Protein AF-A0A0F7DC85-F1 (afdb_monomer_lite)

pLDDT: mean 75.23, std 13.11, range [48.56, 93.0]

Radius of gyration: 15.58 Å; chains: 1; bounding box: 36×29×47 Å

Sequence (85 aa):
MQDYRFRVLIKSGNGRDHAVAVDARKIALRNNISKVNGTYKLDLEQIKVEMGEDLAMEFWEILMYMLPLEKVKRAIEEFAERVSF

Secondary structure (DSSP, 8-state):
-----B---EE-SSS-EE-----BS----TT-EEEETTEEEEE-SS-EEEEEHHHHHHHHHHHHHHS-HHHHHHHHHHHHHHH--

Organism: NCBI:txid113653

Foldseek 3Di:
DDFPFDFDWADPVPPDTPRDGDGDRDFDQPPQWDDDPQWIWGCRVRDIDIDGNVVVVVVVVVVCVVDDVVVSVVVVVVVCVVPVD

Structure (mmCIF, N/CA/C/O backbone):
data_AF-A0A0F7DC85-F1
#
_entry.id   AF-A0A0F7DC85-F1
#
loop_
_atom_site.group_PDB
_atom_site.id
_atom_site.type_symbol
_atom_site.label_atom_id
_atom_site.label_alt_id
_atom_site.label_comp_id
_atom_site.label_asym_id
_atom_site.label_entity_id
_atom_site.label_seq_id
_atom_site.pdbx_PDB_ins_code
_atom_site.Cartn_x
_atom_site.Cartn_y
_atom_site.Cartn_z
_atom_site.occupancy
_atom_site.B_iso_or_equiv
_atom_site.auth_seq_id
_atom_site.auth_comp_id
_atom_site.auth_asym_id
_atom_site.auth_atom_id
_atom_site.pdbx_PDB_model_num
ATOM 1 N N . MET A 1 1 ? -22.115 -5.226 -4.518 1.00 51.69 1 MET A N 1
ATOM 2 C CA . MET A 1 1 ? -20.974 -6.108 -4.184 1.00 51.69 1 MET A CA 1
ATOM 3 C C . MET A 1 1 ? -19.710 -5.262 -4.289 1.00 51.69 1 MET A C 1
ATOM 5 O O . MET A 1 1 ? -19.610 -4.532 -5.265 1.00 51.69 1 MET A O 1
ATOM 9 N N . GLN A 1 2 ? -18.836 -5.240 -3.275 1.00 59.84 2 GLN A N 1
ATOM 10 C CA . GLN A 1 2 ? -17.584 -4.465 -3.342 1.00 59.84 2 GLN A CA 1
ATOM 11 C C . GLN A 1 2 ? -16.620 -5.129 -4.336 1.00 59.84 2 GLN A C 1
ATOM 13 O O . GLN A 1 2 ? -16.506 -6.354 -4.357 1.00 59.84 2 GLN A O 1
ATOM 18 N N . ASP A 1 3 ? -15.984 -4.322 -5.182 1.00 65.00 3 ASP A N 1
ATOM 19 C CA . ASP A 1 3 ? -15.030 -4.765 -6.198 1.00 65.00 3 ASP A CA 1
ATOM 20 C C . ASP A 1 3 ? -13.604 -4.636 -5.641 1.00 65.00 3 ASP A C 1
ATOM 22 O O . ASP A 1 3 ? -13.107 -3.527 -5.461 1.00 65.00 3 ASP A O 1
ATOM 26 N N . TYR A 1 4 ? -12.976 -5.770 -5.322 1.00 65.25 4 TYR A N 1
ATOM 27 C CA . TYR A 1 4 ? -11.643 -5.846 -4.706 1.00 65.25 4 TYR A CA 1
ATOM 28 C C . TYR A 1 4 ? -10.528 -6.163 -5.713 1.00 65.25 4 TYR A C 1
ATOM 30 O O . TYR A 1 4 ? -9.487 -6.693 -5.328 1.00 65.25 4 TYR A O 1
ATOM 38 N N . ARG A 1 5 ? -10.737 -5.902 -7.008 1.00 67.38 5 ARG A N 1
ATOM 39 C CA . ARG A 1 5 ? -9.732 -6.211 -8.032 1.00 67.38 5 ARG A CA 1
ATOM 40 C C . ARG A 1 5 ? -8.433 -5.440 -7.791 1.00 67.38 5 ARG A C 1
ATOM 42 O O . ARG A 1 5 ? -8.426 -4.215 -7.720 1.00 67.38 5 ARG A O 1
ATOM 49 N N . PHE A 1 6 ? -7.326 -6.171 -7.757 1.00 68.75 6 PHE A N 1
ATOM 50 C CA . PHE A 1 6 ? -5.975 -5.629 -7.676 1.00 68.75 6 PHE A CA 1
ATOM 51 C C . PHE A 1 6 ? -5.147 -6.172 -8.839 1.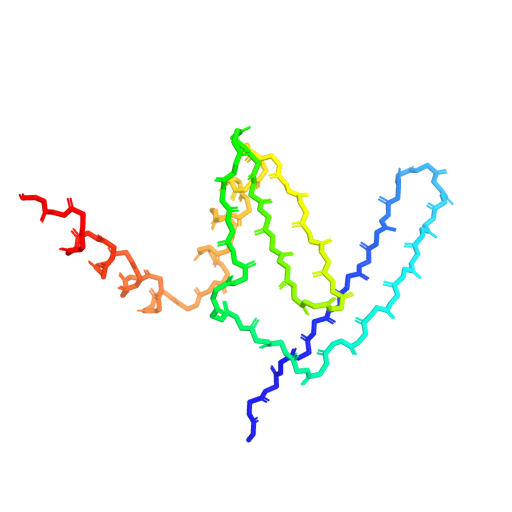00 68.75 6 PHE A C 1
ATOM 53 O O . PHE A 1 6 ? -5.205 -7.364 -9.128 1.00 68.75 6 PHE A O 1
ATOM 60 N N . ARG A 1 7 ? -4.404 -5.296 -9.523 1.00 68.69 7 ARG A N 1
ATOM 61 C CA . ARG A 1 7 ? -3.562 -5.640 -10.675 1.00 68.69 7 ARG A CA 1
ATOM 62 C C . ARG A 1 7 ? -2.214 -4.944 -10.535 1.00 68.69 7 ARG A C 1
ATOM 64 O O . ARG A 1 7 ? -2.176 -3.728 -10.381 1.00 68.69 7 ARG A O 1
ATOM 71 N N . VAL A 1 8 ? -1.129 -5.704 -10.660 1.00 69.62 8 VAL A N 1
ATOM 72 C CA . VAL A 1 8 ? 0.246 -5.184 -10.648 1.00 69.62 8 VAL A CA 1
ATOM 73 C C . VAL A 1 8 ? 0.855 -5.332 -12.034 1.00 69.62 8 VAL A C 1
ATOM 75 O O . VAL A 1 8 ? 0.668 -6.350 -12.696 1.00 69.62 8 VAL A O 1
ATOM 78 N N . LEU A 1 9 ? 1.586 -4.311 -12.470 1.00 67.19 9 LEU A N 1
ATOM 79 C CA . LEU A 1 9 ? 2.418 -4.351 -13.666 1.00 67.19 9 LEU A CA 1
ATOM 80 C C . LEU A 1 9 ? 3.837 -3.949 -13.264 1.00 67.19 9 LEU A C 1
ATOM 82 O O . LEU A 1 9 ? 4.046 -2.823 -12.822 1.00 67.19 9 LEU A O 1
ATOM 86 N N . ILE A 1 10 ? 4.799 -4.859 -13.415 1.00 66.88 10 ILE A N 1
ATOM 87 C CA . ILE A 1 10 ? 6.202 -4.604 -13.077 1.00 66.88 10 ILE A CA 1
ATOM 88 C C . ILE A 1 10 ? 6.962 -4.293 -14.366 1.00 66.88 10 ILE A C 1
ATOM 90 O O . ILE A 1 10 ? 7.114 -5.151 -15.238 1.00 66.88 10 ILE A O 1
ATOM 94 N N . LYS A 1 11 ? 7.448 -3.056 -14.477 1.00 67.00 11 LYS A N 1
ATOM 95 C CA . LYS A 1 11 ? 8.304 -2.609 -15.580 1.00 67.00 11 LYS A CA 1
ATOM 96 C C . LYS A 1 11 ? 9.720 -2.432 -15.060 1.00 67.00 11 LYS A C 1
ATOM 98 O O . LYS A 1 11 ? 9.939 -1.640 -14.152 1.00 67.00 11 LYS A O 1
ATOM 103 N N . SER A 1 12 ? 10.679 -3.166 -15.618 1.00 62.09 12 SER A N 1
ATOM 104 C CA . SER A 1 12 ? 12.061 -3.164 -15.112 1.00 62.09 12 SER A CA 1
ATOM 105 C C . SER A 1 12 ? 12.917 -2.006 -15.639 1.00 62.09 12 SER A C 1
ATOM 107 O O . SER A 1 12 ? 14.104 -1.957 -15.344 1.00 62.09 12 SER A O 1
ATOM 109 N N . GLY A 1 13 ? 12.362 -1.108 -16.466 1.00 57.62 13 GLY A N 1
ATOM 110 C CA . GLY A 1 13 ? 13.099 -0.006 -17.107 1.00 57.62 13 GLY A CA 1
ATOM 111 C C . GLY A 1 13 ? 14.085 -0.442 -18.202 1.00 57.62 13 GLY A C 1
ATOM 112 O O . GLY A 1 13 ? 14.436 0.353 -19.066 1.00 57.62 13 GLY A O 1
ATOM 113 N N . ASN A 1 14 ? 14.457 -1.723 -18.245 1.00 67.25 14 ASN A N 1
ATOM 114 C CA . ASN A 1 14 ? 15.505 -2.265 -19.116 1.00 67.25 14 ASN A CA 1
ATOM 115 C C . ASN A 1 14 ? 14.949 -2.856 -20.427 1.00 67.25 14 ASN A C 1
ATOM 117 O O . ASN A 1 14 ? 15.543 -3.762 -21.011 1.00 67.25 14 ASN A O 1
ATOM 121 N N . GLY A 1 15 ? 13.753 -2.429 -20.849 1.00 61.56 15 GLY A N 1
ATOM 122 C CA . GLY A 1 15 ? 13.047 -2.982 -22.015 1.00 61.56 15 GLY A CA 1
ATOM 123 C C . GLY A 1 15 ? 12.526 -4.417 -21.840 1.00 61.56 15 GLY A C 1
ATOM 124 O O . GLY A 1 15 ? 11.988 -4.991 -22.784 1.00 61.56 15 GLY A O 1
ATOM 125 N N . ARG A 1 16 ? 12.665 -5.010 -20.646 1.00 56.53 16 ARG A N 1
ATOM 126 C CA . ARG A 1 16 ? 12.091 -6.314 -20.282 1.00 56.53 16 ARG A CA 1
ATOM 127 C C . ARG A 1 16 ? 10.991 -6.112 -19.249 1.00 56.53 16 ARG A C 1
ATOM 129 O O . ARG A 1 16 ? 11.254 -6.046 -18.049 1.00 56.53 16 ARG A O 1
ATOM 136 N N . ASP A 1 17 ? 9.759 -5.988 -19.714 1.00 55.34 17 ASP A N 1
ATOM 137 C CA . ASP A 1 17 ? 8.604 -5.935 -18.825 1.00 55.34 17 ASP A CA 1
ATOM 138 C C . ASP A 1 17 ? 8.260 -7.358 -18.376 1.00 55.34 17 ASP A C 1
ATOM 140 O O . ASP A 1 17 ? 7.921 -8.221 -19.185 1.00 55.34 17 ASP A O 1
ATOM 144 N N . HIS A 1 18 ? 8.341 -7.611 -17.070 1.00 56.38 18 HIS A N 1
ATOM 145 C CA . HIS A 1 18 ? 7.806 -8.828 -16.472 1.00 56.38 18 HIS A CA 1
ATOM 146 C C . HIS A 1 18 ? 6.380 -8.523 -16.023 1.00 56.38 18 HIS A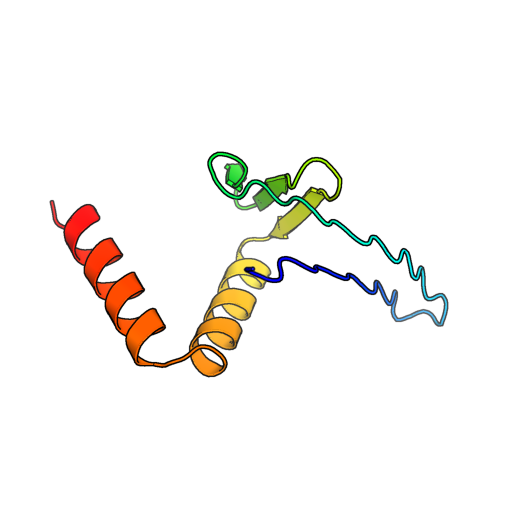 C 1
ATOM 148 O O . HIS A 1 18 ? 6.103 -8.230 -14.861 1.00 56.38 18 HIS A O 1
ATOM 154 N N . ALA A 1 19 ? 5.458 -8.545 -16.983 1.00 49.62 19 ALA A N 1
ATOM 155 C CA . ALA A 1 19 ? 4.045 -8.376 -16.698 1.00 49.62 19 ALA A CA 1
ATOM 156 C C . ALA A 1 19 ? 3.486 -9.666 -16.083 1.00 49.62 19 ALA A C 1
ATOM 158 O O . ALA A 1 19 ? 3.055 -10.573 -16.792 1.00 49.62 19 ALA A O 1
ATOM 159 N N . VAL A 1 20 ? 3.487 -9.750 -14.754 1.00 55.56 20 VAL A N 1
ATOM 160 C CA . VAL A 1 20 ? 2.740 -10.782 -14.031 1.00 55.56 20 VAL A CA 1
ATOM 161 C C . VAL A 1 20 ? 1.382 -10.198 -13.657 1.00 55.56 20 VAL A C 1
ATOM 163 O O . VAL A 1 20 ? 1.244 -9.483 -12.668 1.00 55.56 20 VAL A O 1
ATOM 166 N N . ALA A 1 21 ? 0.371 -10.474 -14.480 1.00 53.81 21 ALA A N 1
ATOM 167 C CA . ALA A 1 21 ? -1.001 -10.086 -14.187 1.00 53.81 21 ALA A CA 1
ATOM 168 C C . ALA A 1 21 ? -1.606 -11.069 -13.174 1.00 53.81 21 ALA A C 1
ATOM 170 O O . ALA A 1 21 ? -2.075 -12.143 -13.544 1.00 53.81 21 ALA A O 1
ATOM 171 N N . VAL A 1 22 ? -1.595 -10.695 -11.896 1.00 59.25 22 VAL A N 1
ATOM 172 C CA . VAL A 1 22 ? -2.321 -11.424 -10.847 1.00 59.25 22 VAL A CA 1
ATOM 173 C C . VAL A 1 22 ? -3.692 -10.770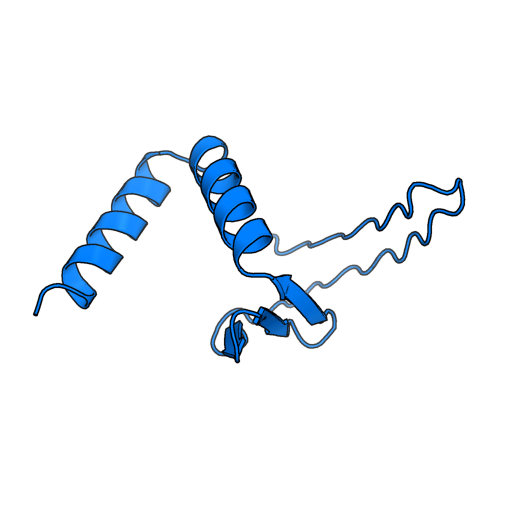 -10.667 1.00 59.25 22 VAL A C 1
ATOM 175 O O . VAL A 1 22 ? -3.757 -9.575 -10.394 1.00 59.25 22 VAL A O 1
ATOM 178 N N . ASP A 1 23 ? -4.775 -11.530 -10.856 1.00 59.66 23 ASP A N 1
ATOM 179 C CA . ASP A 1 23 ? -6.159 -11.116 -10.560 1.00 59.66 23 ASP A CA 1
ATOM 180 C C . ASP A 1 23 ? -6.580 -11.727 -9.218 1.00 59.66 23 ASP A C 1
ATOM 182 O O . ASP A 1 23 ? -7.097 -12.845 -9.155 1.00 59.66 23 ASP A O 1
ATOM 186 N N . ALA A 1 24 ? -6.311 -11.007 -8.128 1.00 62.81 24 ALA A N 1
ATOM 187 C CA . ALA A 1 24 ? -6.701 -11.435 -6.790 1.00 62.81 24 ALA A CA 1
ATOM 188 C C . ALA A 1 24 ? -8.144 -10.987 -6.498 1.00 62.81 24 ALA A C 1
ATOM 190 O O . ALA A 1 24 ? -8.429 -9.798 -6.375 1.00 62.81 24 ALA A O 1
ATOM 191 N N . ARG A 1 25 ? -9.072 -11.949 -6.383 1.00 58.78 25 ARG A N 1
ATOM 192 C CA .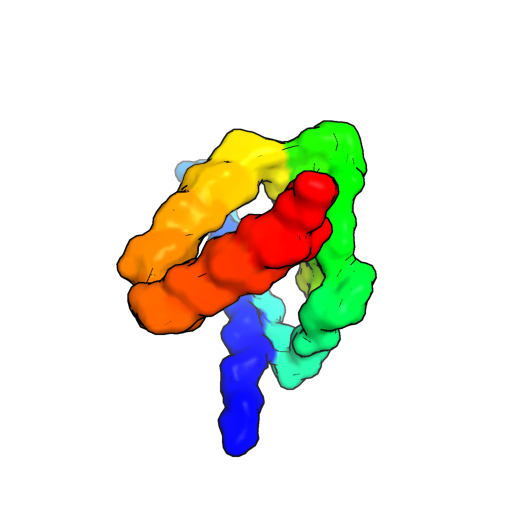 ARG A 1 25 ? -10.521 -11.687 -6.211 1.00 58.78 25 ARG A CA 1
ATOM 193 C C . ARG A 1 25 ? -11.015 -11.712 -4.762 1.00 58.78 25 ARG A C 1
ATOM 195 O O . ARG A 1 25 ? -12.166 -11.366 -4.504 1.00 58.78 25 ARG A O 1
ATOM 202 N N . LYS A 1 26 ? -10.177 -12.149 -3.819 1.00 62.50 26 LYS A N 1
ATOM 203 C CA . LYS A 1 26 ? -10.479 -12.216 -2.381 1.00 62.50 26 LYS A CA 1
ATOM 204 C C . LYS A 1 26 ? -9.249 -11.772 -1.600 1.00 62.50 26 LYS A C 1
ATOM 206 O O . LYS A 1 26 ? -8.411 -12.590 -1.255 1.00 62.50 26 LYS A O 1
ATOM 211 N N . ILE A 1 27 ? -9.129 -10.470 -1.376 1.00 62.31 27 ILE A N 1
ATOM 212 C CA . ILE A 1 27 ? -8.034 -9.901 -0.594 1.00 62.31 27 ILE A CA 1
ATOM 213 C C . ILE A 1 27 ? -8.534 -9.725 0.839 1.00 62.31 27 ILE A C 1
ATOM 215 O O . ILE A 1 27 ? -9.349 -8.842 1.112 1.00 62.31 27 ILE A O 1
ATOM 219 N N . ALA A 1 28 ? -8.071 -10.567 1.761 1.00 60.62 28 ALA A N 1
ATOM 220 C CA . ALA A 1 28 ? -8.225 -10.291 3.183 1.00 60.62 28 ALA A CA 1
ATOM 221 C C . ALA A 1 28 ? -7.214 -9.198 3.567 1.00 60.62 28 ALA A C 1
ATOM 223 O O . ALA A 1 28 ? -6.015 -9.360 3.372 1.00 60.62 28 ALA A O 1
ATOM 224 N N . LEU A 1 29 ? -7.690 -8.053 4.065 1.00 61.16 29 LEU A N 1
ATOM 225 C CA . LEU A 1 29 ? -6.814 -6.934 4.456 1.00 61.16 29 LEU A CA 1
ATOM 226 C C . LEU A 1 29 ? -6.428 -6.966 5.942 1.00 61.16 29 LEU A C 1
ATOM 228 O O . LEU A 1 29 ? -5.433 -6.366 6.340 1.00 61.16 29 LEU A O 1
ATOM 232 N N . ARG A 1 30 ? -7.215 -7.642 6.789 1.00 57.12 30 ARG A N 1
ATOM 233 C CA . ARG A 1 30 ? -6.971 -7.677 8.237 1.00 57.12 30 ARG A CA 1
ATOM 234 C C . ARG A 1 30 ? -5.839 -8.662 8.549 1.00 57.12 30 ARG A C 1
ATOM 236 O O . ARG A 1 30 ? -5.933 -9.816 8.156 1.00 57.12 30 ARG A O 1
ATOM 243 N N . ASN A 1 31 ? -4.830 -8.194 9.289 1.00 60.72 31 ASN A N 1
ATOM 244 C CA . ASN A 1 31 ? -3.649 -8.931 9.788 1.00 60.72 31 ASN A CA 1
ATOM 245 C C . ASN A 1 31 ? -2.522 -9.209 8.781 1.00 60.72 31 ASN A C 1
ATOM 247 O O . ASN A 1 31 ? -1.561 -9.895 9.113 1.00 60.72 31 ASN A O 1
ATOM 251 N N . ASN A 1 32 ? -2.600 -8.621 7.590 1.00 69.75 32 ASN A N 1
ATOM 252 C CA . ASN A 1 32 ? -1.696 -8.925 6.481 1.00 69.75 32 ASN A CA 1
ATOM 253 C C . ASN A 1 32 ? -0.639 -7.840 6.225 1.00 69.75 32 ASN A C 1
ATOM 255 O O . ASN A 1 32 ? 0.079 -7.891 5.230 1.00 69.75 32 ASN A O 1
ATOM 259 N N . ILE A 1 33 ? -0.548 -6.848 7.115 1.00 76.94 33 ILE A N 1
ATOM 260 C CA . ILE A 1 33 ? 0.402 -5.736 7.035 1.00 76.94 33 ILE A CA 1
ATOM 261 C C . ILE A 1 33 ? 1.345 -5.817 8.231 1.00 76.94 33 ILE A C 1
ATOM 263 O O . ILE A 1 33 ? 0.892 -5.898 9.371 1.00 76.94 33 ILE A O 1
ATOM 267 N N . SER A 1 34 ? 2.650 -5.765 7.981 1.00 81.38 34 SER A N 1
ATOM 268 C CA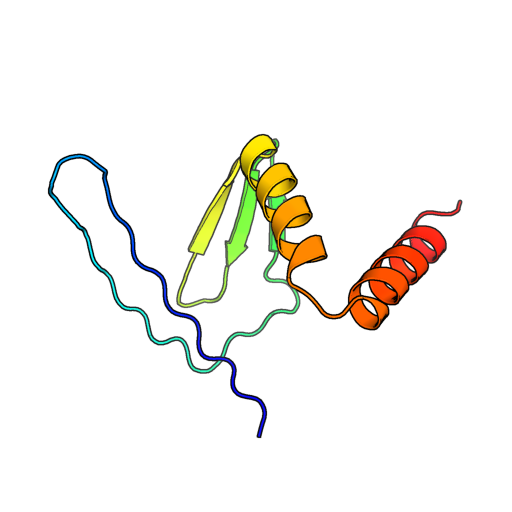 . SER A 1 34 ? 3.672 -5.697 9.030 1.00 81.38 34 SER A CA 1
ATOM 269 C C . SER A 1 34 ? 4.801 -4.741 8.647 1.00 81.38 34 SER A C 1
ATOM 271 O O . SER A 1 34 ? 5.027 -4.479 7.466 1.00 81.38 34 SER A O 1
ATOM 273 N N . LYS A 1 35 ? 5.514 -4.215 9.649 1.00 82.88 35 LYS A N 1
ATOM 274 C CA . LYS A 1 35 ? 6.750 -3.443 9.472 1.00 82.88 35 LYS A CA 1
ATOM 275 C C . LYS A 1 35 ? 7.870 -4.157 10.221 1.00 82.88 35 LYS A C 1
ATOM 277 O O . LYS A 1 35 ? 7.758 -4.372 11.425 1.00 82.88 35 LYS A O 1
ATOM 282 N N . VAL A 1 36 ? 8.941 -4.522 9.521 1.00 82.00 36 VAL A N 1
ATOM 283 C CA . VAL A 1 36 ? 10.130 -5.161 10.106 1.00 82.00 36 VAL A CA 1
ATOM 284 C C . VAL A 1 36 ? 11.363 -4.453 9.561 1.00 82.00 36 VAL A C 1
ATOM 286 O O . VAL A 1 36 ? 11.529 -4.376 8.349 1.00 82.00 36 VAL A O 1
ATOM 289 N N . ASN A 1 37 ? 12.220 -3.927 10.442 1.00 82.69 37 ASN A N 1
ATOM 290 C CA . ASN A 1 37 ? 13.488 -3.271 10.082 1.00 82.69 37 ASN A CA 1
ATOM 291 C C . ASN A 1 37 ? 13.354 -2.220 8.956 1.00 82.69 37 ASN A C 1
ATOM 293 O O . ASN A 1 37 ? 14.099 -2.256 7.982 1.00 82.69 37 ASN A O 1
ATOM 297 N N . GLY A 1 38 ? 12.362 -1.325 9.044 1.00 81.56 38 GLY A N 1
ATOM 298 C CA . GLY A 1 38 ? 12.140 -0.280 8.028 1.00 81.56 38 GLY A CA 1
ATOM 299 C C . GLY A 1 38 ? 11.552 -0.781 6.701 1.00 81.56 38 GLY A C 1
ATOM 300 O O . GLY A 1 38 ? 11.434 -0.018 5.750 1.00 81.56 38 GLY A O 1
ATOM 301 N N . THR A 1 39 ? 11.162 -2.055 6.616 1.00 84.25 39 THR A N 1
ATOM 302 C CA . THR A 1 39 ? 10.481 -2.625 5.447 1.00 84.25 39 THR A CA 1
ATOM 303 C C . THR A 1 39 ? 9.018 -2.885 5.775 1.00 84.25 39 THR A C 1
ATOM 305 O O . THR A 1 39 ? 8.708 -3.591 6.740 1.00 84.25 39 THR A O 1
ATOM 308 N N . TYR A 1 40 ? 8.120 -2.338 4.961 1.00 83.50 40 TYR A N 1
ATOM 309 C CA . TYR A 1 40 ? 6.689 -2.609 5.019 1.00 83.50 40 TYR A CA 1
ATOM 310 C C . TYR A 1 40 ? 6.376 -3.830 4.159 1.00 83.50 40 TYR A C 1
ATOM 312 O O . TYR A 1 40 ? 6.776 -3.900 2.995 1.00 83.50 40 TYR A O 1
ATOM 320 N N . LYS A 1 41 ? 5.656 -4.793 4.733 1.00 80.56 41 LYS A N 1
ATOM 321 C CA . LYS A 1 41 ? 5.242 -6.027 4.063 1.00 80.56 41 LYS A CA 1
ATOM 322 C C . LYS A 1 41 ? 3.729 -6.118 4.035 1.00 80.56 41 LYS A C 1
ATOM 324 O O . LYS A 1 41 ? 3.088 -6.020 5.081 1.00 80.56 41 LYS A O 1
ATOM 329 N N . LEU A 1 42 ? 3.190 -6.345 2.846 1.00 80.88 42 LEU A N 1
ATOM 330 C CA . LEU A 1 42 ? 1.782 -6.610 2.593 1.00 80.88 42 LEU A CA 1
ATOM 331 C C . LEU A 1 42 ? 1.658 -8.026 2.020 1.00 80.88 42 LEU A C 1
ATOM 333 O O . LEU A 1 42 ? 2.123 -8.278 0.909 1.00 80.88 42 LEU A O 1
ATOM 337 N N . ASP A 1 43 ? 1.048 -8.940 2.773 1.00 74.44 43 ASP A N 1
ATOM 338 C CA . ASP A 1 43 ? 0.842 -10.337 2.377 1.00 74.44 43 ASP A CA 1
ATOM 339 C C . ASP A 1 43 ? -0.635 -10.603 2.078 1.00 74.44 43 ASP A C 1
ATOM 341 O O . ASP A 1 43 ? -1.428 -10.912 2.958 1.00 74.44 43 ASP A O 1
ATOM 345 N N . LEU A 1 44 ? -1.027 -10.474 0.816 1.00 72.12 44 LEU A N 1
ATOM 346 C CA . LEU A 1 44 ? -2.408 -10.671 0.373 1.00 72.12 44 LEU A CA 1
ATOM 347 C C . LEU A 1 44 ? -2.706 -12.128 -0.009 1.00 72.12 44 LEU A C 1
ATOM 349 O O . LEU A 1 44 ? -3.519 -12.357 -0.906 1.00 72.12 44 LEU A O 1
ATOM 353 N N . GLU A 1 45 ? -2.020 -13.094 0.611 1.00 68.56 45 GLU A N 1
ATOM 354 C CA . GLU A 1 45 ? -1.979 -14.529 0.276 1.00 68.56 45 GLU A CA 1
ATOM 355 C C . GLU A 1 45 ? -1.379 -14.814 -1.112 1.00 68.56 45 GLU A C 1
ATOM 357 O O . GLU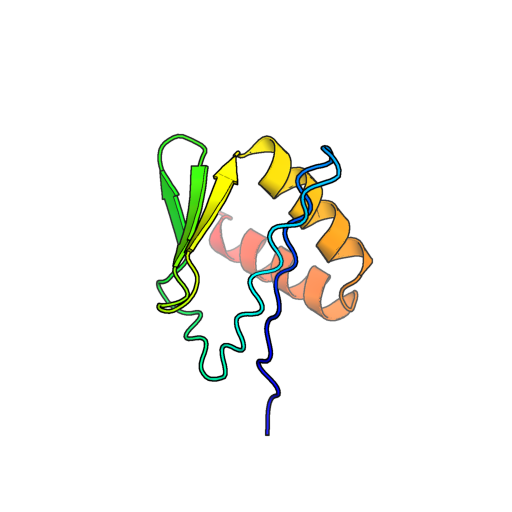 A 1 45 ? -0.375 -15.511 -1.245 1.00 68.56 45 GLU A O 1
ATOM 362 N N . GLN A 1 46 ? -1.989 -14.259 -2.160 1.00 66.12 46 GLN A N 1
ATOM 363 C CA . GLN A 1 46 ? -1.608 -14.441 -3.563 1.00 66.12 46 GLN A CA 1
ATOM 364 C C . GLN A 1 46 ? -0.533 -13.453 -4.016 1.00 66.12 46 GLN A C 1
ATOM 366 O O . GLN A 1 46 ? 0.130 -13.682 -5.026 1.00 66.12 46 GLN A O 1
ATOM 371 N N . ILE A 1 47 ? -0.383 -12.334 -3.305 1.00 70.12 47 ILE A N 1
ATOM 372 C CA . ILE A 1 47 ? 0.547 -11.268 -3.668 1.00 70.12 47 ILE A CA 1
ATOM 373 C C . ILE A 1 47 ? 1.267 -10.804 -2.416 1.00 70.12 47 ILE A C 1
ATOM 375 O O . ILE A 1 47 ? 0.636 -10.327 -1.474 1.00 70.12 47 ILE A O 1
ATOM 379 N N . LYS A 1 48 ? 2.594 -10.904 -2.446 1.00 72.69 48 LYS A N 1
ATOM 380 C CA . LYS A 1 48 ? 3.467 -10.327 -1.430 1.00 72.69 48 LYS A CA 1
ATOM 381 C C . LYS A 1 48 ? 4.133 -9.095 -2.009 1.00 72.69 48 LYS A C 1
ATOM 383 O O . LYS A 1 48 ? 4.795 -9.180 -3.042 1.00 72.69 48 LYS A O 1
ATOM 388 N N . VAL A 1 49 ? 3.928 -7.960 -1.356 1.00 79.44 49 VAL A N 1
ATOM 389 C CA . VAL A 1 49 ? 4.585 -6.700 -1.700 1.00 79.44 49 VAL A CA 1
ATOM 390 C C . VAL A 1 49 ? 5.466 -6.303 -0.531 1.00 79.44 49 VAL A C 1
ATOM 392 O O . VAL A 1 49 ? 4.998 -6.230 0.605 1.00 79.44 49 VAL A O 1
ATOM 395 N N . GLU A 1 50 ? 6.735 -6.047 -0.820 1.00 80.44 50 GLU A N 1
ATOM 396 C CA . GLU A 1 50 ? 7.688 -5.502 0.139 1.00 80.44 50 GLU A CA 1
ATOM 397 C C . GLU A 1 50 ? 8.202 -4.166 -0.390 1.00 80.44 50 GLU A C 1
ATOM 399 O O . GLU A 1 50 ? 8.540 -4.048 -1.569 1.00 80.44 50 GLU A O 1
ATOM 404 N N . MET A 1 51 ? 8.232 -3.155 0.472 1.00 85.81 51 MET A N 1
ATOM 405 C CA . MET A 1 51 ? 8.739 -1.828 0.134 1.00 85.81 51 MET A CA 1
ATOM 406 C C . MET A 1 51 ? 9.520 -1.234 1.303 1.00 85.81 51 MET A C 1
ATOM 408 O O . MET A 1 51 ? 9.175 -1.445 2.468 1.00 85.81 51 MET A O 1
ATOM 412 N N . GLY A 1 52 ? 10.579 -0.495 0.978 1.00 88.50 52 GLY A N 1
ATOM 413 C CA . GLY A 1 52 ? 11.328 0.286 1.957 1.00 88.50 52 GLY A CA 1
ATOM 414 C C . GLY A 1 52 ? 10.518 1.472 2.480 1.00 88.50 52 GLY A C 1
ATOM 415 O O . GLY A 1 52 ? 9.511 1.864 1.888 1.00 88.50 52 GLY A O 1
ATOM 416 N N . GLU A 1 53 ? 10.969 2.034 3.597 1.00 87.38 53 GLU A N 1
ATOM 417 C CA . GLU A 1 53 ? 10.279 3.120 4.291 1.00 87.38 53 GLU A CA 1
ATOM 418 C C . GLU A 1 53 ? 10.118 4.385 3.451 1.00 87.38 53 GLU A C 1
ATOM 420 O O . GLU A 1 53 ? 9.009 4.909 3.390 1.00 87.38 53 GLU A O 1
ATOM 425 N N . ASP A 1 54 ? 11.157 4.804 2.729 1.00 88.31 54 ASP A N 1
ATOM 426 C CA . ASP A 1 54 ? 11.101 5.999 1.878 1.00 88.31 54 ASP A CA 1
ATOM 427 C C . ASP A 1 54 ? 9.998 5.878 0.815 1.00 88.31 54 ASP A C 1
ATOM 429 O O . ASP A 1 54 ? 9.129 6.743 0.698 1.00 88.31 54 ASP A O 1
ATOM 433 N N . LEU A 1 55 ? 9.954 4.738 0.113 1.00 85.75 55 LEU A N 1
ATOM 434 C CA . LEU A 1 55 ? 8.926 4.476 -0.896 1.00 85.75 55 LEU A CA 1
ATOM 435 C C . LEU A 1 55 ? 7.525 4.407 -0.278 1.00 85.75 55 LEU A C 1
ATOM 437 O O . LEU A 1 55 ? 6.564 4.878 -0.882 1.00 85.75 55 LEU A O 1
ATOM 441 N N . ALA A 1 56 ? 7.388 3.821 0.913 1.00 86.81 56 ALA A N 1
ATOM 442 C CA . ALA A 1 56 ? 6.100 3.742 1.595 1.00 86.81 56 ALA A CA 1
ATOM 443 C C . ALA A 1 56 ? 5.557 5.133 1.957 1.00 86.81 56 ALA A C 1
ATOM 445 O O . ALA A 1 56 ? 4.357 5.373 1.814 1.00 86.81 56 ALA A O 1
ATOM 446 N N . MET A 1 57 ? 6.430 6.045 2.393 1.00 87.69 57 MET A N 1
ATOM 447 C CA . MET A 1 57 ? 6.064 7.417 2.746 1.00 87.69 57 MET A CA 1
ATOM 448 C C . MET A 1 57 ? 5.634 8.224 1.522 1.00 87.69 57 MET A C 1
ATOM 450 O O . MET A 1 57 ? 4.545 8.800 1.530 1.00 87.69 57 MET A O 1
ATOM 454 N N . GLU A 1 58 ? 6.428 8.201 0.449 1.00 89.62 58 GLU A N 1
ATOM 455 C CA . GLU A 1 58 ? 6.069 8.875 -0.805 1.00 89.62 58 GLU A CA 1
ATOM 456 C C . GLU A 1 58 ? 4.761 8.317 -1.385 1.00 89.62 58 GLU A C 1
ATOM 458 O O . GLU A 1 58 ? 3.882 9.060 -1.828 1.00 89.62 58 GLU A O 1
ATOM 463 N N . PHE A 1 59 ? 4.586 6.993 -1.340 1.00 87.25 59 PHE A N 1
ATOM 464 C CA . PHE A 1 59 ? 3.369 6.353 -1.826 1.00 87.25 59 PHE A CA 1
ATOM 465 C C . PHE A 1 59 ? 2.138 6.753 -1.004 1.00 87.25 59 PHE A C 1
ATOM 467 O O . PHE A 1 59 ? 1.078 7.016 -1.575 1.00 87.25 59 PHE A O 1
ATOM 474 N N . TRP A 1 60 ? 2.265 6.835 0.323 1.00 87.06 60 TRP A N 1
ATOM 475 C CA . TRP A 1 60 ? 1.195 7.306 1.201 1.00 87.06 60 TRP A CA 1
ATOM 476 C C . TRP A 1 60 ? 0.774 8.743 0.881 1.00 87.06 60 TRP A C 1
ATOM 478 O O . TRP A 1 60 ? -0.421 9.016 0.752 1.00 87.06 60 TRP A O 1
ATOM 488 N N . GLU A 1 61 ? 1.739 9.641 0.695 1.00 86.56 61 GLU A N 1
ATOM 489 C CA . GLU A 1 61 ? 1.479 11.038 0.348 1.00 86.56 61 GLU A CA 1
ATOM 490 C C . GLU A 1 61 ? 0.688 11.148 -0.966 1.00 86.56 61 GLU A C 1
ATOM 492 O O . GLU A 1 61 ? -0.353 11.807 -1.022 1.00 86.56 61 GLU A O 1
ATOM 497 N N . ILE A 1 62 ? 1.098 10.406 -2.000 1.00 88.75 62 ILE A N 1
ATOM 498 C CA . ILE A 1 62 ? 0.377 10.350 -3.280 1.00 88.75 62 ILE A CA 1
ATOM 499 C C . ILE A 1 62 ? -1.050 9.815 -3.090 1.00 88.75 62 ILE A C 1
ATOM 501 O O . ILE A 1 62 ? -2.002 10.371 -3.647 1.00 88.75 62 ILE A O 1
ATOM 505 N N . LEU A 1 63 ? -1.232 8.752 -2.299 1.00 85.94 63 LEU A N 1
ATOM 506 C CA . LEU A 1 63 ? -2.558 8.187 -2.038 1.00 85.94 63 LEU A CA 1
ATOM 507 C C . LEU A 1 63 ? -3.495 9.198 -1.371 1.00 85.94 63 LEU A C 1
ATOM 509 O O . LEU A 1 63 ? -4.667 9.265 -1.748 1.00 85.94 63 LEU A O 1
ATOM 513 N N . MET A 1 64 ? -3.002 10.003 -0.426 1.00 87.81 64 MET A N 1
ATOM 514 C CA . MET A 1 64 ? -3.808 11.038 0.229 1.00 87.81 64 MET A CA 1
ATOM 515 C C . MET A 1 64 ? -4.384 12.049 -0.769 1.00 87.81 64 MET A C 1
ATOM 517 O O . MET A 1 64 ? -5.523 12.480 -0.597 1.00 87.81 64 MET A O 1
ATOM 521 N N . TYR A 1 65 ? -3.646 12.387 -1.830 1.00 87.06 65 TYR A N 1
ATOM 522 C CA . TYR A 1 65 ? -4.121 13.310 -2.866 1.00 87.06 65 TYR A CA 1
ATOM 523 C C . TYR A 1 65 ? -5.164 12.702 -3.812 1.00 87.06 65 TYR A C 1
ATOM 525 O O . TYR A 1 65 ? -5.966 13.436 -4.389 1.00 87.06 65 TYR A O 1
ATOM 533 N N . MET A 1 66 ? -5.171 11.378 -3.990 1.00 88.31 66 MET A N 1
ATOM 534 C CA . MET A 1 66 ? -6.099 10.702 -4.909 1.00 88.31 66 MET A CA 1
ATOM 535 C C . MET A 1 66 ? -7.382 10.204 -4.237 1.00 88.31 66 MET A C 1
ATOM 537 O O . MET A 1 66 ? -8.380 9.942 -4.912 1.00 88.31 66 MET A O 1
ATOM 541 N N . LEU A 1 67 ? -7.357 10.007 -2.919 1.00 90.25 67 LEU A N 1
ATOM 542 C CA . LEU A 1 67 ? -8.496 9.491 -2.169 1.00 90.25 67 LEU A CA 1
ATOM 543 C C . LEU A 1 67 ? -9.488 10.609 -1.802 1.00 90.25 67 LEU A C 1
ATOM 545 O O . LEU A 1 67 ? -9.107 11.770 -1.665 1.00 90.25 67 LEU A O 1
ATOM 549 N N . PRO A 1 68 ? -10.780 10.284 -1.593 1.00 93.00 68 PRO A N 1
ATOM 550 C CA . PRO A 1 68 ? -11.756 11.274 -1.152 1.00 93.00 68 PRO A CA 1
ATOM 551 C C . PRO A 1 68 ? -11.334 11.935 0.165 1.00 93.00 68 PRO A C 1
ATOM 553 O O . PRO A 1 68 ? -11.118 11.239 1.160 1.00 93.00 68 PRO A O 1
ATOM 556 N N . LEU A 1 69 ? -11.296 13.271 0.183 1.00 89.31 69 LEU A N 1
ATOM 557 C CA . LEU A 1 69 ? -10.823 14.077 1.315 1.00 89.31 69 LEU A CA 1
ATOM 558 C C . LEU A 1 69 ? -11.444 13.659 2.656 1.00 89.31 69 LEU A C 1
ATOM 560 O O . LEU A 1 69 ? -10.742 13.512 3.649 1.00 89.31 69 LEU A O 1
ATOM 564 N N . GLU A 1 70 ? -12.752 13.408 2.679 1.00 92.75 70 GLU A N 1
ATOM 565 C CA . GLU A 1 70 ? -13.473 13.028 3.900 1.00 92.75 70 GLU A CA 1
ATOM 566 C C . GLU A 1 70 ? -13.051 11.659 4.455 1.00 92.75 70 GLU A C 1
ATOM 568 O O . GLU A 1 70 ? -13.113 11.429 5.662 1.00 92.75 70 GLU A O 1
ATOM 573 N N . LYS A 1 71 ? -12.574 10.743 3.600 1.00 90.88 71 LYS A N 1
ATOM 574 C CA . LYS A 1 71 ? -11.983 9.481 4.067 1.00 90.88 71 LYS A CA 1
ATOM 575 C C . LYS A 1 71 ? -10.588 9.693 4.637 1.00 90.88 71 LYS A C 1
ATOM 577 O O . LYS A 1 71 ? -10.251 9.065 5.635 1.00 90.88 71 LYS A O 1
ATOM 582 N N . VAL A 1 72 ? -9.800 10.564 4.010 1.00 91.12 72 VAL A N 1
ATOM 583 C CA . VAL A 1 72 ? -8.441 10.884 4.462 1.00 91.12 72 VAL A CA 1
ATOM 584 C C . VAL A 1 72 ? -8.482 11.576 5.825 1.00 91.12 72 VAL A C 1
ATOM 586 O O . VAL A 1 72 ? -7.802 11.128 6.742 1.00 91.12 72 VAL A O 1
ATOM 589 N N . LYS A 1 73 ? -9.339 12.592 5.998 1.00 91.81 73 LYS A N 1
ATOM 590 C CA . LYS A 1 73 ? -9.531 13.288 7.283 1.00 91.81 73 LYS A CA 1
ATOM 591 C C . LYS A 1 73 ? -9.884 12.323 8.410 1.00 91.81 73 LYS A C 1
ATOM 593 O O . LYS A 1 73 ? -9.193 12.295 9.419 1.00 91.81 73 LYS A O 1
ATOM 598 N N . ARG A 1 74 ? -10.890 11.470 8.190 1.00 92.44 74 ARG A N 1
ATOM 599 C CA . ARG A 1 74 ? -11.318 10.484 9.188 1.00 92.44 74 ARG A CA 1
ATOM 600 C C . ARG A 1 74 ? -10.193 9.528 9.582 1.00 92.44 74 ARG A C 1
ATOM 602 O O . ARG A 1 74 ? -10.035 9.224 10.754 1.00 92.44 74 ARG A O 1
ATOM 609 N N . ALA A 1 75 ? -9.398 9.066 8.616 1.00 89.06 75 ALA A N 1
ATOM 610 C CA . ALA A 1 75 ? -8.268 8.187 8.903 1.00 89.06 75 ALA A CA 1
ATOM 611 C C . ALA A 1 75 ? -7.194 8.877 9.765 1.00 89.06 75 ALA A C 1
ATOM 613 O O . ALA A 1 75 ? -6.620 8.241 10.647 1.00 89.06 75 ALA A O 1
ATOM 614 N N . ILE A 1 76 ? -6.941 10.170 9.532 1.00 89.69 76 ILE A N 1
ATOM 615 C CA . ILE A 1 76 ? -6.012 10.975 10.340 1.00 89.69 76 ILE A CA 1
ATOM 616 C C . ILE A 1 76 ? -6.563 11.187 11.755 1.00 89.69 76 ILE A C 1
ATOM 618 O O . ILE A 1 76 ? -5.819 11.025 12.717 1.00 89.69 76 ILE A O 1
ATOM 622 N N . GLU A 1 77 ? -7.851 11.511 11.889 1.00 91.81 77 GLU A N 1
ATOM 623 C CA . GLU A 1 77 ? -8.524 11.683 13.185 1.00 91.81 77 GLU A CA 1
ATOM 624 C C . GLU A 1 77 ? -8.473 10.393 14.013 1.00 91.81 77 GLU A C 1
ATOM 626 O O . GLU A 1 77 ? -7.971 10.402 15.134 1.00 91.81 77 GLU A O 1
ATOM 631 N N . GLU A 1 78 ? -8.877 9.259 13.430 1.00 90.00 78 GLU A N 1
ATOM 632 C CA . GLU A 1 78 ? -8.821 7.948 14.091 1.00 90.00 78 GLU A CA 1
ATOM 633 C C . GLU A 1 78 ? -7.391 7.566 14.508 1.00 90.00 78 GLU A C 1
ATOM 635 O O . GLU A 1 78 ? -7.190 6.910 15.532 1.00 90.00 78 GLU A O 1
ATOM 640 N N . PHE A 1 79 ? -6.384 7.941 13.714 1.00 86.94 79 PHE A N 1
ATOM 641 C CA . PHE A 1 79 ? -4.986 7.739 14.083 1.00 86.94 79 PHE A CA 1
ATOM 642 C C . PHE A 1 79 ? -4.596 8.623 15.268 1.00 86.94 79 PHE A C 1
ATOM 644 O O . PHE A 1 79 ? -4.062 8.112 16.250 1.00 86.94 79 PHE A O 1
ATOM 651 N N . ALA A 1 80 ? -4.893 9.922 15.212 1.00 88.44 80 ALA A N 1
ATOM 652 C CA . ALA A 1 80 ? -4.582 10.856 16.287 1.00 88.44 80 ALA A CA 1
ATOM 653 C C . ALA A 1 80 ? -5.219 10.416 17.614 1.00 88.44 80 ALA A C 1
ATOM 655 O O . ALA A 1 80 ? -4.532 10.392 18.631 1.00 88.44 80 ALA A O 1
ATOM 656 N N . GLU A 1 81 ? -6.478 9.976 17.606 1.00 89.75 81 GLU A N 1
ATOM 657 C CA . GLU A 1 81 ? -7.175 9.467 18.796 1.00 89.75 81 GLU A CA 1
ATOM 658 C C . GLU A 1 81 ? -6.507 8.224 19.401 1.00 89.75 81 GLU A C 1
ATOM 660 O O . GLU A 1 81 ? -6.469 8.072 20.617 1.00 89.75 81 GLU A O 1
ATOM 665 N N . ARG A 1 82 ? -5.954 7.332 18.570 1.00 82.75 82 ARG A N 1
ATOM 666 C CA . ARG A 1 82 ? -5.288 6.102 19.038 1.00 82.75 82 ARG A CA 1
ATOM 667 C C . ARG A 1 82 ? -3.880 6.325 19.577 1.00 82.75 82 ARG A C 1
ATOM 669 O O . ARG A 1 82 ? -3.378 5.473 20.304 1.00 82.75 82 ARG A O 1
ATOM 676 N N . VAL A 1 83 ? -3.226 7.402 19.151 1.00 80.38 83 VAL A N 1
ATOM 677 C CA . VAL A 1 83 ? -1.816 7.699 19.459 1.00 80.38 83 VAL A CA 1
ATOM 678 C C . VAL A 1 83 ? -1.704 8.794 20.520 1.00 80.38 83 VAL A C 1
ATOM 680 O O . VAL A 1 83 ? -0.644 8.969 21.115 1.00 80.38 83 VAL A O 1
ATOM 683 N N . SER A 1 84 ? -2.796 9.513 20.782 1.00 58.50 84 SER A N 1
ATOM 684 C CA . SER A 1 84 ? -2.917 10.436 21.906 1.00 58.50 84 SER A CA 1
ATOM 685 C C . SER A 1 84 ? -2.883 9.639 23.217 1.00 58.50 84 SER A C 1
ATOM 687 O O . SER A 1 84 ? -3.880 9.045 23.622 1.00 58.50 84 SER A O 1
ATOM 689 N N . PHE A 1 85 ? -1.687 9.583 23.810 1.00 48.56 85 PHE A N 1
ATOM 690 C CA . PHE A 1 85 ? -1.405 9.193 25.194 1.00 48.56 85 PHE A CA 1
ATOM 691 C C . PHE A 1 85 ? -1.964 10.215 26.186 1.00 48.56 85 PHE A C 1
ATOM 693 O O . PHE A 1 85 ? -1.880 11.429 25.883 1.00 48.56 85 PHE A O 1
#